Protein AF-A0A522LAU6-F1 (afdb_monomer)

Nearest PDB structures (foldseek):
  5cze-assembly1_J  TM=8.711E-01  e=1.606E-02  Escherichia coli O157:H7 str. SS52
  6xrw-assembly2_C  TM=8.625E-01  e=1.315E-02  Pseudomonas aeruginosa
  5czf-assembly2_C  TM=8.720E-01  e=4.077E-02  Escherichia coli O157
  5ceg-assembly1_B  TM=8.499E-01  e=1.650E-01  Mesorhizobium opportunistum WSM2075
  8c26-assembly1_A  TM=8.467E-01  e=3.431E-01  Mycobacterium tuberculosis H37Rv

Foldseek 3Di:
DDDDQDPVNVVVLVVVLVVVVVPPNVVSVVQVVLVVVVVVVCVPPVPAADQDPDHQWGWHDSPPDPDTDIDHDDDD

Sequence (76 aa):
MIIDWLPEANRDRFDQLDYIAQDNPLAAADQDEEIERQIDMPMQHPKMGRPGHVKGTREPVISRTPFIAVYRLKGS

Secondary structure (DSSP, 8-state):
------HHHHHHHHHHHHHHHTT-HHHHHHHHHHHHHHHHGGGG-TT-SEEPSSTT-EE-B-TTSS-B--B-----

Radius of gyration: 12.94 Å; Cα contacts (8 Å, |Δi|>4): 68; chains: 1; bounding box: 28×25×34 Å

pLDDT: mean 91.05, std 9.68, range [53.0, 98.56]

Solvent-accessible surface area (backbone atoms only — not comparable to full-atom values): 4681 Å² total; per-residue (Å²): 132,82,90,78,82,47,72,66,58,51,47,55,51,48,60,53,35,56,57,42,34,76,80,36,52,67,57,24,50,55,50,50,53,49,48,52,58,58,63,62,59,39,75,82,46,85,75,57,43,51,80,34,97,52,92,73,32,25,36,33,72,39,79,100,51,98,48,66,50,79,47,61,89,78,90,131

Structure (mmCIF, N/CA/C/O backbone):
data_AF-A0A522LAU6-F1
#
_entry.id   AF-A0A522LAU6-F1
#
loop_
_atom_site.group_PDB
_atom_site.id
_atom_site.type_symbol
_atom_site.label_atom_id
_atom_site.label_alt_id
_atom_site.label_comp_id
_atom_site.label_asym_id
_atom_site.label_entity_id
_atom_site.label_seq_id
_atom_site.pdbx_PDB_ins_code
_atom_site.Cartn_x
_atom_site.Cartn_y
_atom_site.Cartn_z
_atom_site.occupancy
_atom_site.B_iso_or_equiv
_atom_site.auth_seq_id
_atom_site.auth_comp_id
_atom_site.auth_asym_id
_atom_site.auth_atom_id
_atom_site.pdbx_PDB_model_num
ATOM 1 N N . MET A 1 1 ? -4.520 12.515 12.479 1.00 74.25 1 MET A N 1
ATOM 2 C CA . MET A 1 1 ? -4.509 11.036 12.439 1.00 74.25 1 MET A CA 1
ATOM 3 C C . MET A 1 1 ? -3.111 10.586 12.090 1.00 74.25 1 MET A C 1
ATOM 5 O O . MET A 1 1 ? -2.429 11.325 11.402 1.00 74.25 1 MET A O 1
ATOM 9 N N . ILE A 1 2 ? -2.685 9.437 12.597 1.00 84.75 2 ILE A N 1
ATOM 10 C CA . ILE A 1 2 ? -1.385 8.843 12.280 1.00 84.75 2 ILE A CA 1
ATOM 11 C C . ILE A 1 2 ? -1.686 7.506 11.613 1.00 84.75 2 ILE A C 1
ATOM 13 O O . ILE A 1 2 ? -2.590 6.797 12.061 1.00 84.75 2 ILE A O 1
ATOM 17 N N . ILE A 1 3 ? -0.977 7.207 10.532 1.00 89.25 3 ILE A N 1
ATOM 18 C CA . ILE A 1 3 ? -1.059 5.918 9.852 1.00 89.25 3 ILE A CA 1
ATOM 19 C C . ILE A 1 3 ? -0.038 5.003 10.516 1.00 89.25 3 ILE A C 1
ATOM 21 O O . ILE A 1 3 ? 1.131 5.358 10.639 1.00 89.25 3 ILE A O 1
ATOM 25 N N . ASP A 1 4 ? -0.508 3.850 10.976 1.00 92.00 4 ASP A N 1
ATOM 26 C CA . ASP A 1 4 ? 0.322 2.812 11.575 1.00 92.00 4 ASP A CA 1
ATOM 27 C C . ASP A 1 4 ? 0.220 1.564 10.698 1.00 92.00 4 ASP A C 1
ATOM 29 O O . ASP A 1 4 ? -0.825 0.901 10.658 1.00 92.00 4 ASP A O 1
ATOM 33 N N . TRP A 1 5 ? 1.281 1.296 9.939 1.00 93.56 5 TRP A N 1
ATOM 34 C CA . TRP A 1 5 ? 1.377 0.113 9.095 1.00 93.56 5 TRP A CA 1
ATOM 35 C C . TRP A 1 5 ? 1.655 -1.102 9.972 1.00 93.56 5 TRP A C 1
ATOM 37 O O . TRP A 1 5 ? 2.705 -1.205 10.607 1.00 93.56 5 TRP A O 1
ATOM 47 N N . LEU A 1 6 ? 0.711 -2.043 9.996 1.00 95.75 6 LEU A N 1
ATOM 48 C CA . LEU A 1 6 ? 0.918 -3.302 10.702 1.00 95.75 6 LEU A CA 1
ATOM 49 C C . LEU A 1 6 ? 2.054 -4.094 10.032 1.00 95.75 6 LEU A C 1
ATOM 51 O O . LEU A 1 6 ? 2.157 -4.065 8.802 1.00 95.75 6 LEU A O 1
ATOM 55 N N . PRO A 1 7 ? 2.871 -4.842 10.795 1.00 97.56 7 PRO A N 1
ATOM 56 C CA . PRO A 1 7 ? 3.922 -5.683 10.225 1.00 97.56 7 PRO A CA 1
ATOM 57 C C . PRO A 1 7 ? 3.407 -6.627 9.133 1.00 97.56 7 PRO A C 1
ATOM 59 O O . PRO A 1 7 ? 4.061 -6.793 8.107 1.00 97.56 7 PRO A O 1
ATOM 62 N N . GLU A 1 8 ? 2.213 -7.194 9.321 1.00 96.00 8 GLU A N 1
ATOM 63 C CA . GLU A 1 8 ? 1.559 -8.055 8.337 1.00 96.00 8 GLU A CA 1
ATOM 64 C C . GLU A 1 8 ? 1.173 -7.282 7.071 1.00 96.00 8 GLU A C 1
ATOM 66 O O . GLU A 1 8 ? 1.387 -7.775 5.973 1.00 96.00 8 GLU A O 1
ATOM 71 N N . ALA A 1 9 ? 0.687 -6.045 7.207 1.00 95.81 9 ALA A N 1
ATOM 72 C CA . ALA A 1 9 ? 0.320 -5.216 6.059 1.00 95.81 9 ALA A CA 1
ATOM 73 C C . ALA A 1 9 ? 1.543 -4.836 5.210 1.00 95.81 9 ALA A C 1
ATOM 75 O O . ALA A 1 9 ? 1.467 -4.854 3.984 1.00 95.81 9 ALA A O 1
ATOM 76 N N . ASN A 1 10 ? 2.673 -4.523 5.851 1.00 96.94 10 ASN A N 1
ATOM 77 C CA . ASN A 1 10 ? 3.926 -4.273 5.136 1.00 96.94 10 ASN A CA 1
ATOM 78 C C . ASN A 1 10 ? 4.422 -5.532 4.431 1.00 96.94 10 ASN A C 1
ATOM 80 O O . ASN A 1 10 ? 4.825 -5.462 3.276 1.00 96.94 10 ASN A O 1
ATOM 84 N N . ARG A 1 11 ? 4.370 -6.681 5.109 1.00 98.19 11 ARG A N 1
ATOM 85 C CA . ARG A 1 11 ? 4.760 -7.953 4.505 1.00 98.19 11 ARG A CA 1
ATOM 86 C C . ARG A 1 11 ? 3.912 -8.272 3.276 1.00 98.19 11 ARG A C 1
ATOM 88 O O . ARG A 1 11 ? 4.480 -8.524 2.224 1.00 98.19 11 ARG A O 1
ATOM 95 N N . ASP A 1 12 ? 2.588 -8.199 3.393 1.00 97.50 12 ASP A N 1
ATOM 96 C CA . ASP A 1 12 ? 1.678 -8.483 2.280 1.00 97.50 12 ASP A CA 1
ATOM 97 C C . ASP A 1 12 ? 1.927 -7.533 1.098 1.00 97.50 12 ASP A C 1
ATOM 99 O O . ASP A 1 12 ? 1.972 -7.974 -0.050 1.00 97.50 12 ASP A O 1
ATOM 103 N N . ARG A 1 13 ? 2.141 -6.238 1.379 1.00 96.88 13 ARG A N 1
ATOM 104 C CA . ARG A 1 13 ? 2.484 -5.229 0.367 1.00 96.88 13 ARG A CA 1
ATOM 105 C C . ARG A 1 13 ? 3.771 -5.603 -0.368 1.00 96.88 13 ARG A C 1
ATOM 107 O O . ARG A 1 13 ? 3.762 -5.671 -1.593 1.00 96.88 13 ARG A O 1
ATOM 114 N N . PHE A 1 14 ? 4.858 -5.872 0.353 1.00 97.88 14 PHE A N 1
ATOM 115 C CA . PHE A 1 14 ? 6.142 -6.183 -0.279 1.00 97.88 14 PHE A CA 1
ATOM 116 C C . PHE A 1 14 ? 6.141 -7.539 -0.991 1.00 97.88 14 PHE A C 1
ATOM 118 O O . PHE A 1 14 ? 6.625 -7.602 -2.114 1.00 97.88 14 PHE A O 1
ATOM 125 N N . ASP A 1 15 ? 5.510 -8.579 -0.435 1.00 98.56 15 ASP A N 1
ATOM 126 C CA . ASP A 1 15 ? 5.393 -9.887 -1.099 1.00 98.56 15 ASP A CA 1
ATOM 127 C C . ASP A 1 15 ? 4.666 -9.758 -2.460 1.00 98.56 15 ASP A C 1
ATOM 129 O O . ASP A 1 15 ? 5.033 -10.398 -3.449 1.00 98.56 15 ASP A O 1
ATOM 133 N N . GLN A 1 16 ? 3.646 -8.895 -2.544 1.00 98.06 16 GLN A N 1
ATOM 134 C CA . GLN A 1 16 ? 2.923 -8.621 -3.789 1.00 98.06 16 GLN A CA 1
ATOM 135 C C . GLN A 1 16 ? 3.740 -7.790 -4.787 1.00 98.06 16 GLN A C 1
ATOM 137 O O . GLN A 1 16 ? 3.692 -8.049 -5.991 1.00 98.06 16 GLN A O 1
ATOM 142 N N . LEU A 1 17 ? 4.488 -6.797 -4.308 1.00 98.19 17 LEU A N 1
ATOM 143 C CA . LEU A 1 17 ? 5.339 -5.962 -5.156 1.00 98.19 17 LEU A CA 1
ATOM 144 C C . LEU A 1 17 ? 6.539 -6.739 -5.692 1.00 98.19 17 LEU A C 1
ATOM 146 O O . LEU A 1 17 ? 6.853 -6.612 -6.872 1.00 98.19 17 LEU A O 1
ATOM 150 N N . ASP A 1 18 ? 7.141 -7.604 -4.878 1.00 98.56 18 ASP A N 1
ATOM 151 C CA . ASP A 1 18 ? 8.210 -8.512 -5.292 1.00 98.56 18 ASP A CA 1
ATOM 152 C C . ASP A 1 18 ? 7.725 -9.467 -6.385 1.00 98.56 18 ASP A C 1
ATOM 154 O O . ASP A 1 1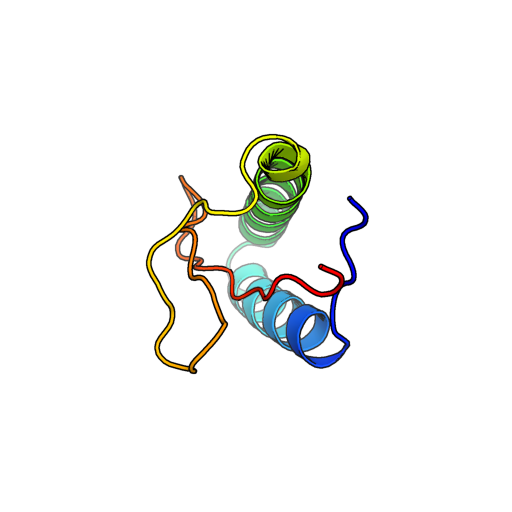8 ? 8.457 -9.753 -7.333 1.00 98.56 18 ASP A O 1
ATOM 158 N N . TYR A 1 19 ?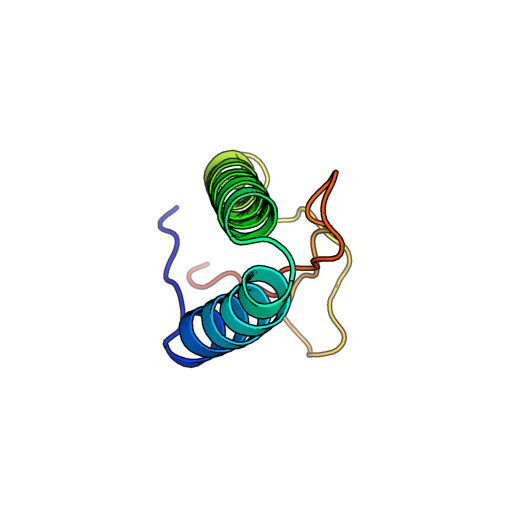 6.471 -9.927 -6.309 1.00 98.31 19 TYR A N 1
ATOM 159 C CA . TYR A 1 1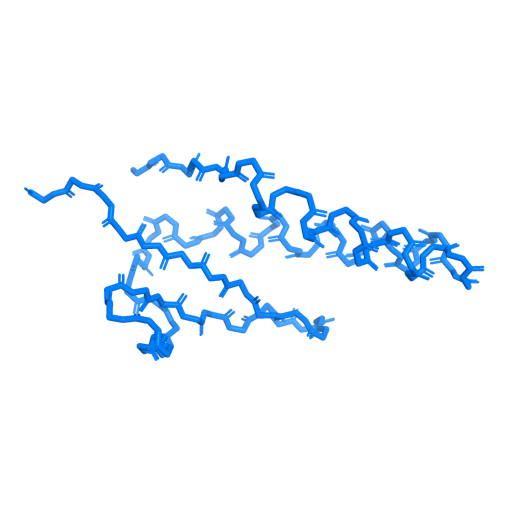9 ? 5.866 -10.711 -7.383 1.00 98.31 19 TYR A CA 1
ATOM 160 C C . TYR A 1 19 ? 5.751 -9.912 -8.691 1.00 98.31 19 TYR A C 1
ATOM 162 O O . TYR A 1 19 ? 6.123 -10.420 -9.747 1.00 98.31 19 TYR A O 1
ATOM 170 N N . ILE A 1 20 ? 5.292 -8.657 -8.640 1.00 98.19 20 ILE A N 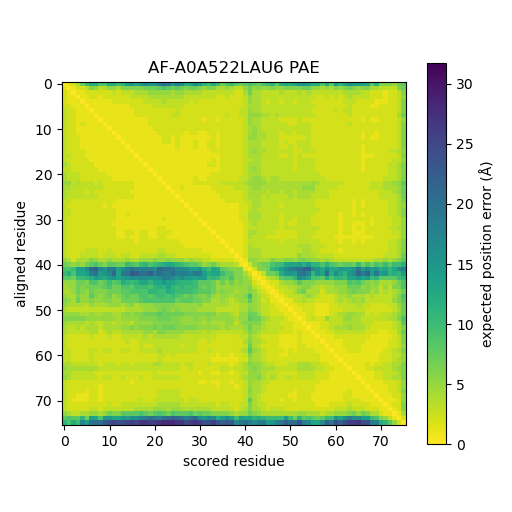1
ATOM 171 C CA . ILE A 1 20 ? 5.218 -7.785 -9.828 1.00 98.19 20 ILE A CA 1
ATOM 172 C C . ILE A 1 20 ? 6.624 -7.493 -10.375 1.00 98.19 20 ILE A C 1
ATOM 174 O O . ILE A 1 20 ? 6.837 -7.499 -11.589 1.00 98.19 20 ILE A O 1
ATOM 178 N N . ALA A 1 21 ? 7.598 -7.281 -9.489 1.00 98.44 21 ALA A N 1
ATOM 179 C CA . ALA A 1 21 ? 8.971 -6.948 -9.844 1.00 98.44 21 ALA A CA 1
ATOM 180 C C . ALA A 1 21 ? 9.699 -8.079 -10.586 1.00 98.44 21 ALA A C 1
ATOM 182 O O . ALA A 1 21 ? 10.639 -7.799 -11.329 1.00 98.44 21 ALA A O 1
ATOM 183 N N . GLN A 1 22 ? 9.257 -9.334 -10.434 1.00 98.50 22 GLN A N 1
ATOM 184 C CA . GLN A 1 22 ? 9.778 -10.461 -11.219 1.00 98.50 22 GLN A CA 1
ATOM 185 C C . GLN A 1 22 ? 9.551 -10.283 -12.728 1.00 98.50 22 GLN A C 1
ATOM 187 O O . GLN A 1 22 ? 10.360 -10.773 -13.514 1.00 98.50 22 GLN A O 1
ATOM 192 N N . ASP A 1 23 ? 8.483 -9.585 -13.125 1.00 98.44 23 ASP A N 1
ATOM 193 C CA . ASP A 1 23 ? 8.169 -9.280 -14.526 1.00 98.44 23 ASP A CA 1
ATOM 194 C C . ASP A 1 23 ? 8.589 -7.851 -14.902 1.00 98.44 23 ASP A C 1
ATOM 196 O O . ASP A 1 23 ? 9.250 -7.628 -15.917 1.00 98.44 23 ASP A O 1
ATOM 200 N N . ASN A 1 24 ? 8.253 -6.866 -14.062 1.00 98.31 24 ASN A N 1
ATOM 201 C CA . ASN A 1 24 ? 8.551 -5.461 -14.322 1.00 98.31 24 ASN A CA 1
ATOM 202 C C . ASN A 1 24 ? 8.829 -4.675 -13.022 1.00 98.31 24 ASN A C 1
ATOM 204 O O . ASN A 1 24 ? 7.894 -4.211 -12.362 1.00 98.31 24 ASN A O 1
ATOM 208 N N . PRO A 1 25 ? 10.111 -4.447 -12.674 1.00 98.25 25 PRO A N 1
ATOM 209 C CA . PRO A 1 25 ? 10.498 -3.686 -11.483 1.00 98.25 25 PRO A CA 1
ATOM 210 C C . PRO A 1 25 ? 10.000 -2.236 -11.467 1.00 98.25 25 PRO A C 1
ATOM 212 O O . PRO A 1 25 ? 9.685 -1.714 -10.401 1.00 98.25 25 PRO A O 1
ATOM 215 N N . LEU A 1 26 ? 9.910 -1.581 -12.632 1.00 98.31 26 LEU A N 1
ATOM 216 C CA . LEU A 1 26 ? 9.385 -0.213 -12.715 1.00 98.31 26 LEU A CA 1
ATOM 217 C C . LEU A 1 26 ? 7.891 -0.191 -12.409 1.00 98.31 26 LEU A C 1
ATOM 219 O O . LEU A 1 26 ? 7.440 0.660 -11.655 1.00 98.31 26 LEU A O 1
ATOM 223 N N . ALA A 1 27 ? 7.139 -1.172 -12.919 1.00 97.94 27 ALA A N 1
ATOM 224 C CA . ALA A 1 27 ? 5.732 -1.298 -12.569 1.00 97.94 27 ALA A CA 1
ATOM 225 C C . ALA A 1 27 ? 5.556 -1.520 -11.063 1.00 97.94 27 ALA A C 1
ATOM 227 O O . ALA A 1 27 ? 4.693 -0.886 -10.474 1.00 97.94 27 ALA A O 1
ATOM 228 N N . ALA A 1 28 ? 6.377 -2.357 -10.419 1.00 98.25 28 ALA A N 1
ATOM 229 C CA . ALA A 1 28 ? 6.313 -2.528 -8.967 1.00 98.25 28 ALA A CA 1
ATOM 230 C C . ALA A 1 28 ? 6.533 -1.197 -8.225 1.00 98.25 28 ALA A C 1
ATOM 232 O O . ALA A 1 28 ? 5.724 -0.843 -7.374 1.00 98.25 28 ALA A O 1
ATOM 233 N N . ALA A 1 29 ? 7.556 -0.423 -8.601 1.00 98.12 29 ALA A N 1
ATOM 234 C CA . ALA A 1 29 ? 7.810 0.889 -8.003 1.00 98.12 29 ALA A CA 1
ATOM 235 C C . ALA A 1 29 ? 6.645 1.878 -8.214 1.00 98.12 29 ALA A C 1
ATOM 237 O O . ALA A 1 29 ? 6.207 2.515 -7.259 1.00 98.12 29 ALA A O 1
ATOM 238 N N . ASP A 1 30 ? 6.089 1.953 -9.428 1.00 98.00 30 ASP A N 1
ATOM 239 C CA . ASP A 1 30 ? 4.951 2.831 -9.739 1.00 98.00 30 ASP A CA 1
ATOM 240 C C . ASP A 1 30 ? 3.699 2.458 -8.923 1.00 98.00 30 ASP A C 1
ATOM 242 O O . ASP A 1 30 ? 2.940 3.322 -8.479 1.00 98.00 30 ASP A O 1
ATOM 246 N N . GLN A 1 31 ? 3.456 1.157 -8.731 1.00 97.62 31 GLN A N 1
ATOM 247 C CA . GLN A 1 31 ? 2.348 0.679 -7.902 1.00 97.62 31 GLN A CA 1
ATOM 248 C C . GLN A 1 31 ? 2.567 1.028 -6.426 1.00 97.62 31 GLN A C 1
ATOM 250 O O . GLN A 1 31 ? 1.613 1.400 -5.742 1.00 97.62 31 GLN A O 1
ATOM 255 N N . ASP A 1 32 ? 3.807 0.926 -5.949 1.00 97.31 32 ASP A N 1
ATOM 256 C CA . ASP A 1 32 ? 4.182 1.235 -4.574 1.00 97.31 32 ASP A CA 1
ATOM 257 C C . ASP A 1 32 ? 3.967 2.718 -4.235 1.00 97.31 32 ASP A C 1
ATOM 259 O O . ASP A 1 32 ? 3.316 3.047 -3.239 1.00 97.31 32 ASP A O 1
ATOM 263 N N . GLU A 1 33 ? 4.411 3.611 -5.124 1.00 96.62 33 GLU A N 1
ATOM 264 C CA . GLU A 1 33 ? 4.209 5.058 -4.999 1.00 96.62 33 GLU A CA 1
ATOM 265 C C . GLU A 1 33 ? 2.713 5.418 -4.981 1.00 96.62 33 GLU A C 1
ATOM 267 O O . GLU A 1 33 ? 2.262 6.251 -4.189 1.00 96.62 33 GLU A O 1
ATOM 272 N N . GLU A 1 34 ? 1.907 4.759 -5.819 1.00 95.56 34 GLU A N 1
ATOM 273 C CA . GLU A 1 34 ? 0.467 5.006 -5.887 1.00 95.56 34 GLU A CA 1
ATOM 274 C C . GLU A 1 34 ? -0.275 4.533 -4.626 1.00 95.56 34 GLU A C 1
ATOM 276 O O . GLU A 1 34 ? -1.220 5.201 -4.182 1.00 95.56 34 GLU A O 1
ATOM 281 N N . ILE A 1 35 ? 0.163 3.420 -4.023 1.00 94.56 35 ILE A N 1
ATOM 282 C CA . ILE A 1 35 ? -0.329 2.953 -2.720 1.00 94.56 35 ILE A CA 1
ATOM 283 C C . ILE A 1 35 ? -0.024 3.999 -1.649 1.00 94.56 35 ILE A C 1
ATOM 285 O O . ILE A 1 35 ? -0.945 4.430 -0.953 1.00 94.56 35 ILE A O 1
ATOM 289 N N . GLU A 1 36 ? 1.229 4.437 -1.527 1.00 92.88 36 GLU A N 1
ATOM 290 C CA . GLU A 1 36 ? 1.640 5.437 -0.533 1.00 92.88 36 GLU A CA 1
ATOM 291 C C . GLU A 1 36 ? 0.852 6.734 -0.670 1.00 92.88 36 GLU A C 1
ATOM 293 O O . GLU A 1 36 ? 0.175 7.168 0.267 1.00 92.88 36 GLU A O 1
ATOM 298 N N . ARG A 1 37 ? 0.832 7.297 -1.879 1.00 91.75 37 ARG A N 1
ATOM 299 C CA . ARG A 1 37 ? 0.136 8.548 -2.177 1.00 91.75 37 ARG A CA 1
ATOM 300 C C . ARG A 1 37 ? -1.341 8.489 -1.791 1.00 91.75 37 ARG A C 1
ATOM 302 O O . ARG A 1 37 ? -1.878 9.449 -1.235 1.00 91.75 37 ARG A O 1
ATOM 309 N N . GLN A 1 38 ? -2.021 7.382 -2.091 1.00 90.31 38 GLN A N 1
ATOM 310 C CA . GLN A 1 38 ? -3.441 7.223 -1.776 1.00 90.31 38 GLN A CA 1
ATOM 311 C C . GLN A 1 38 ? -3.727 6.771 -0.348 1.00 90.31 38 GLN A C 1
ATOM 313 O O . GLN A 1 38 ? -4.868 6.919 0.078 1.00 90.31 38 GLN A O 1
ATOM 318 N N . ILE A 1 39 ? -2.757 6.240 0.394 1.00 88.69 39 ILE A N 1
ATOM 319 C CA . ILE A 1 39 ? -2.907 5.927 1.821 1.00 88.69 39 ILE A CA 1
ATOM 320 C C . ILE A 1 39 ? -2.609 7.142 2.699 1.00 88.69 39 ILE A C 1
ATOM 322 O O . ILE A 1 39 ? -3.256 7.301 3.739 1.00 88.69 39 ILE A O 1
ATOM 326 N N . ASP A 1 40 ? -1.769 8.063 2.231 1.00 84.06 40 ASP A N 1
ATOM 327 C CA . ASP A 1 40 ? -1.482 9.324 2.916 1.00 84.06 40 ASP A CA 1
ATOM 328 C C . ASP A 1 40 ? -2.586 10.382 2.716 1.00 84.06 40 ASP A C 1
ATOM 330 O O . ASP A 1 40 ? -2.901 11.155 3.628 1.00 84.06 40 ASP A O 1
ATOM 334 N N . MET A 1 41 ? -3.265 10.394 1.561 1.00 74.44 41 MET A N 1
ATOM 335 C CA . MET A 1 41 ? -4.400 11.299 1.287 1.00 74.44 41 MET A CA 1
ATOM 336 C C . MET A 1 41 ? -5.614 11.166 2.261 1.00 74.44 41 MET A C 1
ATOM 338 O O . MET A 1 41 ? -6.201 12.191 2.631 1.00 74.44 41 MET A O 1
ATOM 342 N N . PRO A 1 42 ? -6.028 9.962 2.717 1.00 61.47 42 PRO A N 1
ATOM 343 C CA . PRO A 1 42 ? -7.175 9.707 3.594 1.00 61.47 42 PRO A CA 1
ATOM 344 C C . PRO A 1 42 ? -7.139 10.301 5.001 1.00 61.47 42 PRO A C 1
ATOM 346 O O . PRO A 1 42 ? -8.119 10.130 5.732 1.00 61.47 42 PRO A O 1
ATOM 349 N N . MET A 1 43 ? -6.119 11.070 5.393 1.00 60.31 43 MET A N 1
ATOM 350 C CA . MET A 1 43 ? -6.175 11.828 6.652 1.00 60.31 43 MET A CA 1
ATOM 351 C C . MET A 1 43 ? -7.386 12.779 6.734 1.00 60.31 43 MET A C 1
ATOM 353 O O . MET A 1 43 ? -7.785 13.161 7.835 1.00 60.31 43 MET A O 1
ATOM 357 N N . GLN A 1 44 ? -8.003 13.126 5.600 1.00 64.12 44 GLN A N 1
ATOM 358 C CA . GLN A 1 44 ? -9.188 13.989 5.540 1.00 64.12 44 GLN A CA 1
ATOM 359 C C . GLN A 1 44 ? -10.523 13.214 5.573 1.00 64.12 44 GLN A C 1
ATOM 361 O O . GLN A 1 44 ? -11.535 13.751 6.025 1.00 64.12 44 GLN A O 1
ATOM 366 N N . HIS A 1 45 ? -10.544 11.938 5.157 1.00 76.62 45 HIS A N 1
ATOM 367 C CA . HIS A 1 45 ? -11.765 11.122 5.045 1.00 76.62 45 HIS A CA 1
ATOM 368 C C . HIS A 1 45 ? -11.573 9.693 5.590 1.00 76.62 45 HIS A C 1
ATOM 370 O O . HIS A 1 45 ? -11.657 8.715 4.847 1.00 76.62 45 HIS A O 1
ATOM 376 N N . PRO A 1 46 ? -11.425 9.530 6.915 1.00 78.50 46 PRO A N 1
ATOM 377 C CA . PRO A 1 46 ? -11.091 8.251 7.560 1.00 78.50 46 PRO A CA 1
ATOM 378 C C . PRO A 1 46 ? -12.181 7.175 7.490 1.00 78.50 46 PRO A C 1
ATOM 380 O O . PRO A 1 46 ? -12.032 6.087 8.037 1.00 78.50 46 PRO A O 1
ATOM 383 N N . LYS A 1 47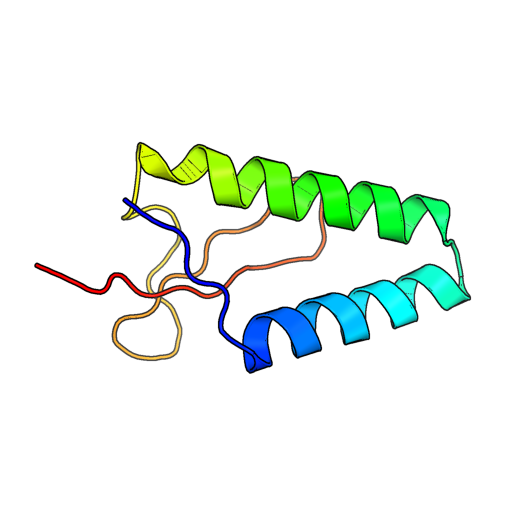 ? -13.328 7.487 6.882 1.00 81.88 47 LYS A N 1
ATOM 384 C CA . LYS A 1 47 ? -14.421 6.540 6.638 1.00 81.88 47 LYS A CA 1
ATOM 385 C C . LYS A 1 47 ? -14.524 6.147 5.160 1.00 81.88 47 LYS A C 1
ATOM 387 O O . LYS A 1 47 ? -15.538 5.577 4.766 1.00 81.88 47 LYS A O 1
ATOM 392 N N . MET A 1 48 ? -13.507 6.454 4.353 1.00 84.62 48 MET A N 1
ATOM 393 C CA . MET A 1 48 ? -13.424 6.049 2.951 1.00 84.62 48 MET A CA 1
ATOM 394 C C . MET A 1 48 ? -13.300 4.526 2.821 1.00 84.62 48 MET A C 1
ATOM 396 O O . MET A 1 48 ? -12.725 3.859 3.684 1.00 84.62 48 MET A O 1
ATOM 400 N N . GLY A 1 49 ? -13.840 3.991 1.727 1.00 85.69 49 GLY A N 1
ATOM 401 C CA . GLY A 1 49 ? -13.887 2.559 1.464 1.00 85.69 49 GLY A CA 1
ATOM 402 C C . GLY A 1 49 ? -15.121 1.896 2.068 1.00 85.69 49 GLY A C 1
ATOM 403 O O . GLY A 1 49 ? -15.722 2.379 3.039 1.00 85.69 49 GLY A O 1
ATOM 404 N N . ARG A 1 50 ? -15.511 0.770 1.470 1.00 91.81 50 ARG A N 1
ATOM 405 C CA . ARG A 1 50 ? -16.628 -0.037 1.970 1.00 91.81 50 ARG A CA 1
ATOM 406 C C . ARG A 1 50 ? -16.264 -0.660 3.327 1.00 91.81 50 ARG A C 1
ATOM 408 O O . ARG A 1 50 ? -15.075 -0.842 3.604 1.00 91.81 50 ARG A O 1
ATOM 415 N N . PRO A 1 51 ? -17.250 -0.993 4.178 1.00 93.44 51 PRO A N 1
ATOM 416 C CA . PRO A 1 51 ? -17.013 -1.885 5.307 1.00 93.44 51 PRO A CA 1
ATOM 417 C C . PRO A 1 51 ? -16.325 -3.162 4.822 1.00 93.44 51 PRO A C 1
ATOM 419 O O . PRO A 1 51 ? -16.752 -3.738 3.819 1.00 93.44 51 PRO A O 1
ATOM 422 N N . GLY A 1 52 ? -15.250 -3.554 5.498 1.00 93.00 52 GLY A N 1
ATOM 423 C CA . GLY A 1 52 ? -14.504 -4.748 5.131 1.00 93.00 52 GLY A CA 1
ATOM 424 C C . GLY A 1 52 ? -15.184 -6.032 5.591 1.00 93.00 52 GLY A C 1
ATOM 425 O O . GLY A 1 52 ? -16.132 -6.017 6.381 1.00 93.00 52 GLY A O 1
ATOM 426 N N . HIS A 1 53 ? -14.664 -7.159 5.111 1.00 92.50 53 HIS A N 1
ATOM 427 C CA . HIS A 1 53 ? -15.164 -8.489 5.478 1.00 92.50 53 HIS A CA 1
ATOM 428 C C . HIS A 1 53 ? -14.987 -8.788 6.973 1.00 92.50 53 HIS A C 1
ATOM 430 O O . HIS A 1 53 ? -15.789 -9.497 7.580 1.00 92.50 53 HIS A O 1
ATOM 436 N N . VAL A 1 54 ? -13.947 -8.220 7.584 1.00 92.38 54 VAL A N 1
ATOM 437 C CA . VAL A 1 54 ? -13.709 -8.297 9.025 1.00 92.38 54 VAL A CA 1
ATOM 438 C C . VAL A 1 54 ? -14.400 -7.122 9.710 1.00 92.38 54 VAL A C 1
ATOM 440 O O . VAL A 1 54 ? -14.216 -5.959 9.351 1.00 92.38 54 VAL A O 1
ATOM 443 N N . LYS A 1 55 ? -15.193 -7.407 10.747 1.00 92.62 55 LYS A N 1
ATOM 444 C CA . LYS A 1 55 ? -15.906 -6.367 11.496 1.00 92.62 55 LYS A CA 1
ATOM 445 C C . LYS A 1 55 ? -14.928 -5.303 12.011 1.00 92.62 55 LYS A C 1
ATOM 447 O O . LYS A 1 55 ? -13.997 -5.608 12.750 1.00 92.62 55 LYS A O 1
ATOM 452 N N . GLY A 1 56 ? -15.197 -4.044 11.667 1.00 91.31 56 GLY A N 1
ATOM 453 C CA . GLY A 1 56 ? -14.397 -2.894 12.099 1.00 91.31 56 GLY A CA 1
ATOM 454 C C . GLY A 1 56 ? -13.269 -2.503 11.144 1.00 91.31 56 GLY A C 1
ATOM 455 O O . GLY A 1 56 ? -12.581 -1.521 11.426 1.00 91.31 56 GLY A O 1
ATOM 456 N N . THR A 1 57 ? -13.095 -3.210 10.022 1.00 94.06 57 THR A N 1
ATOM 457 C CA . THR A 1 57 ? -12.176 -2.795 8.959 1.00 94.06 57 THR A CA 1
ATOM 458 C C . THR A 1 57 ? -12.890 -2.050 7.832 1.00 94.06 57 THR A C 1
ATOM 460 O O . THR A 1 57 ? -14.123 -2.042 7.721 1.00 94.06 57 THR A O 1
ATOM 463 N N . ARG A 1 58 ? -12.093 -1.380 7.003 1.00 93.31 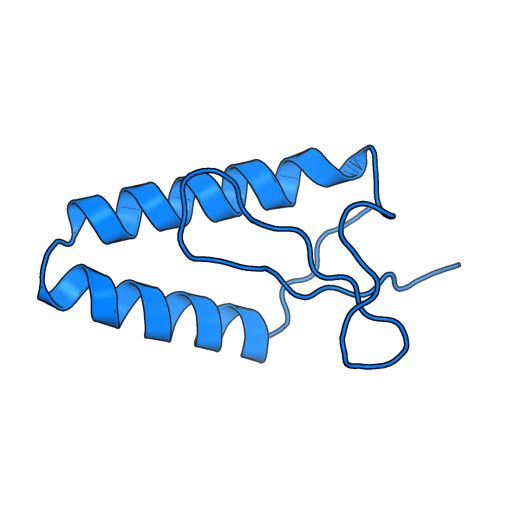58 ARG A N 1
ATOM 464 C CA . ARG A 1 58 ? -12.497 -0.694 5.779 1.00 93.31 58 ARG A CA 1
ATOM 465 C C . ARG A 1 58 ? -11.578 -1.089 4.640 1.00 93.31 58 ARG A C 1
ATOM 467 O O . ARG A 1 58 ? -10.386 -1.291 4.855 1.00 93.31 58 ARG A O 1
ATOM 474 N N . GLU A 1 59 ? -12.161 -1.152 3.451 1.00 94.44 59 GLU A N 1
ATOM 475 C CA . GLU A 1 59 ? -11.511 -1.588 2.216 1.00 94.44 59 GLU A CA 1
ATOM 476 C C . GLU A 1 59 ? -11.591 -0.481 1.151 1.00 94.44 59 GLU A C 1
ATOM 478 O O . GLU A 1 59 ? -12.533 -0.463 0.348 1.00 94.44 59 GLU A O 1
ATOM 483 N N . PRO A 1 60 ? -10.691 0.518 1.169 1.00 92.56 60 PRO A N 1
ATOM 484 C CA . PRO A 1 60 ? -10.563 1.467 0.074 1.00 92.56 60 PRO A CA 1
ATOM 485 C C . PRO A 1 60 ? -9.843 0.805 -1.106 1.00 92.56 60 PRO A C 1
ATOM 487 O O . PRO A 1 60 ? -8.814 0.148 -0.950 1.00 92.56 60 PRO A O 1
ATOM 490 N N . VAL A 1 61 ? -10.398 1.002 -2.299 1.00 93.06 61 VAL A N 1
ATOM 491 C CA . VAL A 1 61 ? -9.718 0.659 -3.550 1.00 93.06 61 VAL A CA 1
ATOM 492 C C . VAL A 1 61 ? -8.603 1.673 -3.770 1.00 93.06 61 VAL A C 1
ATOM 494 O O . VAL A 1 61 ? -8.864 2.876 -3.714 1.00 93.06 61 VAL A O 1
ATOM 497 N N . ILE A 1 62 ? -7.392 1.194 -4.047 1.00 93.38 62 ILE A N 1
ATOM 498 C CA . ILE A 1 62 ? -6.297 2.051 -4.490 1.00 93.38 62 ILE A CA 1
ATOM 499 C C . ILE A 1 62 ? -6.483 2.242 -5.995 1.00 93.38 62 ILE A C 1
ATOM 501 O O . ILE A 1 62 ? -6.358 1.317 -6.793 1.00 93.38 62 ILE A O 1
ATOM 505 N N . SER A 1 63 ? -6.894 3.440 -6.397 1.00 92.31 63 SER A N 1
ATOM 506 C CA . SER A 1 63 ? -7.178 3.725 -7.808 1.00 92.31 63 SER A CA 1
ATOM 507 C C . SER A 1 63 ? -5.927 3.504 -8.663 1.00 92.31 63 SER A C 1
ATOM 509 O O . SER A 1 63 ? -4.826 3.766 -8.202 1.00 92.31 63 SER A O 1
ATOM 511 N N . ARG A 1 64 ? -6.093 3.069 -9.919 1.00 93.19 64 ARG A N 1
ATOM 512 C CA . ARG A 1 64 ? -4.989 2.812 -10.874 1.00 93.19 64 ARG A CA 1
ATOM 513 C C . ARG A 1 64 ? -4.037 1.667 -10.494 1.00 93.19 64 ARG A C 1
ATOM 515 O O . ARG A 1 64 ? -3.035 1.473 -11.179 1.00 93.19 64 ARG A O 1
ATOM 522 N N . THR A 1 65 ? -4.385 0.880 -9.483 1.00 95.25 65 THR A N 1
ATOM 523 C CA .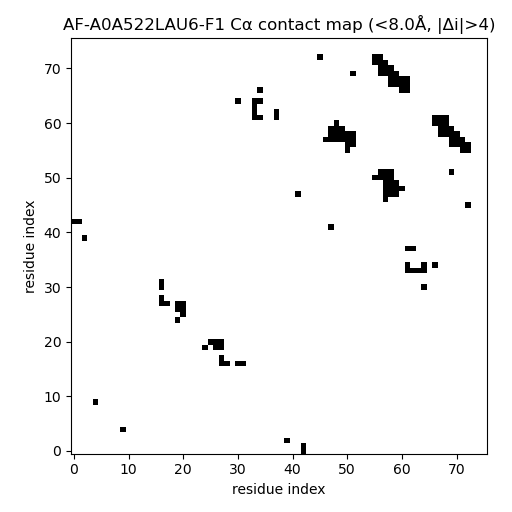 THR A 1 65 ? -3.664 -0.331 -9.092 1.00 95.25 65 THR A CA 1
ATOM 524 C C . THR A 1 65 ? -4.637 -1.511 -8.988 1.00 95.25 65 THR A C 1
ATOM 526 O O . THR A 1 65 ? -5.856 -1.303 -8.943 1.00 95.25 65 THR A O 1
ATOM 529 N N . PRO A 1 66 ? -4.154 -2.766 -8.956 1.00 94.88 66 PRO A N 1
ATOM 530 C CA . PRO A 1 66 ? -4.990 -3.919 -8.639 1.00 94.88 66 PRO A CA 1
ATOM 531 C C . PRO A 1 66 ? -5.208 -4.091 -7.122 1.00 94.88 66 PRO A C 1
ATOM 533 O O . PRO A 1 66 ? -5.729 -5.125 -6.701 1.00 94.88 66 PRO A O 1
ATOM 536 N N . PHE A 1 67 ? -4.809 -3.121 -6.289 1.00 95.94 67 PHE A N 1
ATOM 537 C CA . PHE A 1 67 ? -4.773 -3.271 -4.837 1.00 95.94 67 PHE A CA 1
ATOM 538 C C . PHE A 1 67 ? -6.006 -2.708 -4.127 1.00 95.94 67 PHE A C 1
ATOM 540 O O . PHE A 1 67 ? -6.593 -1.682 -4.481 1.00 95.94 67 PHE A O 1
ATOM 547 N N . ILE A 1 68 ? -6.359 -3.386 -3.039 1.00 94.56 68 ILE A N 1
ATOM 548 C CA . ILE A 1 68 ? -7.304 -2.921 -2.029 1.00 94.56 68 ILE A CA 1
ATOM 549 C C . ILE A 1 68 ? -6.533 -2.897 -0.719 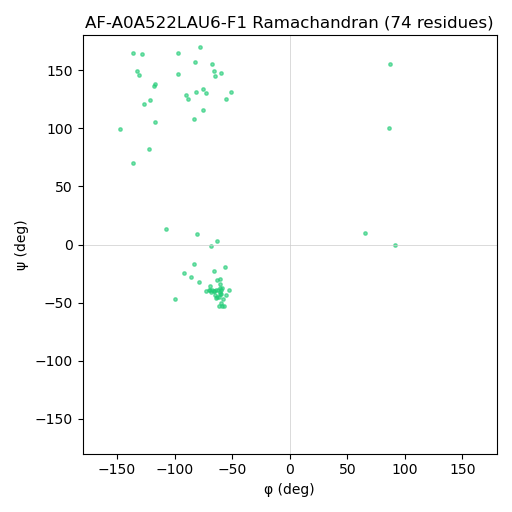1.00 94.56 68 ILE A C 1
ATOM 551 O O . ILE A 1 68 ? -5.981 -3.919 -0.312 1.00 94.56 68 ILE A O 1
ATOM 555 N N . ALA A 1 69 ? -6.506 -1.751 -0.047 1.00 93.44 69 ALA A N 1
ATOM 556 C CA . ALA A 1 69 ? -5.946 -1.695 1.295 1.00 93.44 69 ALA A CA 1
ATOM 557 C C . ALA A 1 69 ? -6.985 -2.152 2.322 1.00 93.44 69 ALA A C 1
ATOM 559 O O . ALA A 1 69 ? -8.190 -2.059 2.095 1.00 93.44 69 ALA A O 1
ATOM 560 N N . VAL A 1 70 ? -6.526 -2.606 3.484 1.00 94.44 70 VAL A N 1
ATOM 561 C CA . VAL A 1 70 ? -7.398 -2.946 4.611 1.00 94.44 70 VAL A CA 1
ATOM 562 C C . VAL A 1 70 ? -6.912 -2.186 5.829 1.00 94.44 70 VAL A C 1
ATOM 564 O O . VAL A 1 70 ? -5.777 -2.359 6.263 1.00 94.44 70 VAL A O 1
ATOM 567 N N . TYR A 1 71 ? -7.768 -1.349 6.410 1.00 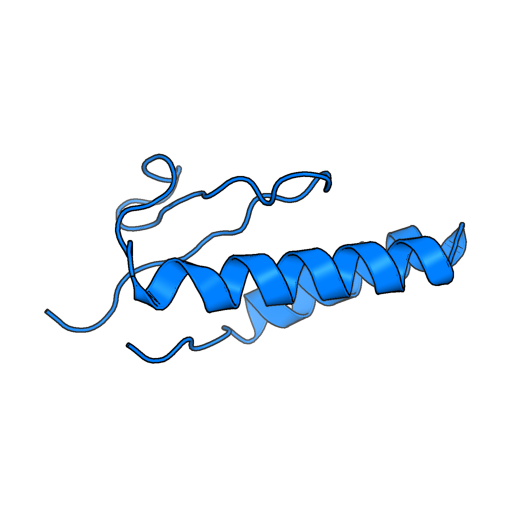92.94 71 TYR A N 1
ATOM 568 C CA . TYR A 1 71 ? -7.415 -0.597 7.614 1.00 92.94 71 TYR A CA 1
ATOM 569 C C . TYR A 1 71 ? -8.540 -0.604 8.641 1.00 92.94 71 TYR A C 1
ATOM 571 O O . TYR A 1 71 ? -9.690 -0.930 8.348 1.00 92.94 71 TYR A O 1
ATOM 579 N N . ARG A 1 72 ? -8.208 -0.218 9.870 1.00 91.81 72 ARG A N 1
ATOM 580 C CA . ARG A 1 72 ? -9.170 0.054 10.941 1.00 91.81 72 ARG A CA 1
ATOM 581 C C . ARG A 1 72 ? -8.817 1.372 11.606 1.00 91.81 72 ARG A C 1
ATOM 583 O O . ARG A 1 72 ? -7.645 1.716 11.719 1.00 91.81 72 ARG A O 1
ATOM 590 N N . LEU A 1 73 ? -9.827 2.074 12.098 1.00 89.38 73 LEU A N 1
ATOM 591 C CA . LEU A 1 73 ? -9.610 3.237 12.949 1.00 89.38 73 LEU A CA 1
ATOM 592 C C . LEU A 1 73 ? -9.341 2.760 14.380 1.00 89.38 73 LEU A C 1
ATOM 594 O O . LEU A 1 73 ? -10.082 1.929 14.906 1.00 89.38 73 LEU A O 1
ATOM 598 N N . LYS A 1 74 ? -8.281 3.276 15.002 1.00 85.44 74 LYS A N 1
ATOM 599 C CA . LYS A 1 74 ? -7.993 3.111 16.431 1.00 85.44 74 LYS A CA 1
ATOM 600 C C . LYS A 1 74 ? -8.015 4.483 17.096 1.00 85.44 74 LYS A C 1
ATOM 602 O O . LYS A 1 74 ? -7.460 5.429 16.549 1.00 85.44 74 LYS A O 1
ATOM 607 N N . GLY A 1 75 ? -8.617 4.558 18.279 1.00 69.75 75 GLY A N 1
ATOM 608 C CA . GLY A 1 75 ? -8.814 5.814 18.998 1.00 69.75 75 GLY A CA 1
ATOM 609 C C . GLY A 1 75 ? -10.098 6.508 18.555 1.00 69.75 75 GLY A C 1
ATOM 610 O O . GLY A 1 75 ? -10.152 7.153 17.510 1.00 69.75 75 GLY A O 1
ATOM 611 N N . SER A 1 76 ? -11.127 6.352 19.376 1.00 53.00 76 SER A N 1
ATOM 612 C CA . SER A 1 76 ? -12.295 7.226 19.455 1.00 53.00 76 SER A CA 1
ATOM 613 C C . SER A 1 76 ? -12.479 7.581 20.914 1.00 53.00 76 SER A C 1
ATOM 615 O O . SER A 1 76 ? -12.404 6.614 21.709 1.00 53.00 76 SER A O 1
#

Mean predicted aligned error: 3.7 Å